Protein AF-A0A3N5E7R0-F1 (afdb_monomer_lite)

Secondary structure (DSSP, 8-state):
-HHHHHHHHHHHHHHHHHHHHHHHHH--S-HHHHHHHHHHHHHHHHHHHHHHHHHTT--SHHHHHHHHHHHHHHHHHTTGGGG-PPP--TT--HHHHHHHHHHHHHHHHHTTSS----S-HHHHHHHHHHT-

Foldseek 3Di:
DVLLVQLVVLQLVLLQLQLLVVLVVVPPPDVVVSVVSSVVSSVVVVVVVCVVCVVVVNPDSVSSSVVSNVSVVVSVVVVSVVSCDPPPCVPDDPVNVVVVVVVVVCVVCVVPVVDPPVDDPCVVVVVVVVVD

Radius of gyration: 17.38 Å; chains: 1; bounding box: 31×31×54 Å

Structure (mmCIF, N/CA/C/O backbone):
data_AF-A0A3N5E7R0-F1
#
_entry.id   AF-A0A3N5E7R0-F1
#
loop_
_atom_site.group_PDB
_atom_site.id
_atom_site.type_symbol
_atom_site.label_atom_id
_atom_site.label_alt_id
_atom_site.label_comp_id
_atom_site.label_asym_id
_atom_site.label_entity_id
_atom_site.label_seq_id
_atom_site.pdbx_PDB_ins_code
_atom_site.Cartn_x
_atom_site.Cartn_y
_atom_site.Cartn_z
_atom_site.occupancy
_atom_site.B_iso_or_equiv
_atom_site.auth_seq_id
_atom_site.auth_comp_id
_atom_site.auth_asym_id
_atom_site.auth_atom_id
_atom_site.pdbx_PDB_model_num
ATOM 1 N N . MET A 1 1 ? 13.816 -11.275 -12.966 1.00 62.91 1 MET A N 1
ATOM 2 C CA . MET A 1 1 ? 13.035 -11.862 -11.847 1.00 62.91 1 MET A CA 1
ATOM 3 C C . MET A 1 1 ? 13.261 -11.132 -10.522 1.00 62.91 1 MET A C 1
ATOM 5 O O . MET A 1 1 ? 12.296 -10.608 -9.987 1.00 62.91 1 MET A O 1
ATOM 9 N N . ILE A 1 2 ? 14.502 -11.010 -10.025 1.00 74.44 2 ILE A N 1
ATOM 10 C CA . ILE A 1 2 ? 14.798 -10.348 -8.732 1.00 74.44 2 ILE A CA 1
ATOM 11 C C . ILE A 1 2 ? 14.319 -8.884 -8.693 1.00 74.44 2 ILE A C 1
ATOM 13 O O . ILE A 1 2 ? 13.650 -8.483 -7.747 1.00 74.44 2 ILE A O 1
ATOM 17 N N . LEU A 1 3 ? 14.588 -8.100 -9.745 1.00 70.12 3 LEU A N 1
ATOM 18 C CA . LEU A 1 3 ? 14.199 -6.683 -9.801 1.00 70.12 3 LEU A CA 1
ATOM 19 C C . LEU A 1 3 ? 12.672 -6.480 -9.748 1.00 70.12 3 LEU A C 1
ATOM 21 O O . LEU A 1 3 ? 12.186 -5.580 -9.071 1.00 70.12 3 LEU A O 1
ATOM 25 N N . GLY A 1 4 ? 11.917 -7.357 -10.418 1.00 69.25 4 GLY A N 1
ATOM 26 C CA . GLY A 1 4 ? 10.452 -7.348 -10.386 1.00 69.25 4 GLY A CA 1
ATOM 27 C C . GLY A 1 4 ? 9.900 -7.706 -9.005 1.00 69.25 4 GLY A C 1
ATOM 28 O O . GLY A 1 4 ? 8.984 -7.048 -8.523 1.00 69.25 4 GLY A O 1
ATOM 29 N N . ALA A 1 5 ? 10.509 -8.681 -8.321 1.00 69.88 5 ALA A N 1
ATOM 30 C CA . ALA A 1 5 ? 10.143 -9.025 -6.948 1.00 69.88 5 ALA A CA 1
ATOM 31 C C . ALA A 1 5 ? 10.405 -7.862 -5.972 1.00 69.88 5 ALA A C 1
ATOM 33 O O . ALA A 1 5 ? 9.565 -7.568 -5.124 1.00 69.88 5 ALA A O 1
ATOM 34 N N . LEU A 1 6 ? 11.529 -7.153 -6.123 1.00 72.50 6 LEU A N 1
ATOM 35 C CA . LEU A 1 6 ? 11.837 -5.965 -5.319 1.00 72.50 6 LEU A CA 1
ATOM 36 C C . LEU A 1 6 ? 10.850 -4.820 -5.581 1.00 72.50 6 LEU A C 1
ATOM 38 O O . LEU A 1 6 ? 10.329 -4.239 -4.630 1.00 72.50 6 LEU A O 1
ATOM 42 N N . ALA A 1 7 ? 10.542 -4.537 -6.849 1.00 73.56 7 ALA A N 1
ATOM 43 C CA . ALA A 1 7 ? 9.533 -3.548 -7.234 1.00 73.56 7 ALA A CA 1
ATOM 44 C C . ALA A 1 7 ? 8.153 -3.878 -6.638 1.00 73.56 7 ALA A C 1
ATOM 46 O O . ALA A 1 7 ? 7.453 -3.000 -6.136 1.00 73.56 7 ALA A O 1
ATOM 47 N N . MET A 1 8 ? 7.789 -5.159 -6.624 1.00 72.50 8 MET A N 1
ATOM 48 C CA . MET A 1 8 ? 6.536 -5.643 -6.052 1.00 72.50 8 MET A CA 1
ATOM 49 C C . MET A 1 8 ? 6.484 -5.481 -4.529 1.00 72.50 8 MET A C 1
ATOM 51 O O . MET A 1 8 ? 5.465 -5.036 -3.991 1.00 72.50 8 MET A O 1
ATOM 55 N N . ILE A 1 9 ? 7.562 -5.832 -3.823 1.00 77.06 9 ILE A N 1
ATOM 56 C CA . ILE A 1 9 ? 7.664 -5.620 -2.372 1.00 77.06 9 ILE A CA 1
ATOM 57 C C . ILE A 1 9 ? 7.543 -4.125 -2.072 1.00 77.06 9 ILE A C 1
ATOM 59 O O . ILE A 1 9 ? 6.764 -3.742 -1.199 1.00 77.06 9 ILE A O 1
ATOM 63 N N . ALA A 1 10 ? 8.234 -3.281 -2.842 1.00 79.00 10 ALA A N 1
ATOM 64 C CA . ALA A 1 10 ? 8.168 -1.835 -2.695 1.00 79.00 10 ALA A CA 1
ATOM 65 C C . ALA A 1 10 ? 6.734 -1.301 -2.877 1.00 79.00 10 ALA A C 1
ATOM 67 O O . ALA A 1 10 ? 6.210 -0.615 -2.002 1.00 79.00 10 ALA A O 1
ATOM 68 N N . ALA A 1 11 ? 6.043 -1.675 -3.956 1.00 78.94 11 ALA A N 1
ATOM 69 C CA . ALA A 1 11 ? 4.664 -1.246 -4.193 1.00 78.94 11 ALA A CA 1
ATOM 70 C C . ALA A 1 11 ? 3.704 -1.700 -3.075 1.00 78.94 11 ALA A C 1
ATOM 72 O O . ALA A 1 11 ? 2.858 -0.929 -2.613 1.00 78.94 11 ALA A O 1
ATOM 73 N N . ASN A 1 12 ? 3.862 -2.930 -2.576 1.00 83.75 12 ASN A N 1
ATOM 74 C CA . ASN A 1 12 ? 3.042 -3.438 -1.477 1.00 83.75 12 ASN A CA 1
ATOM 75 C C . ASN A 1 12 ? 3.284 -2.672 -0.175 1.00 83.75 12 ASN A C 1
ATOM 77 O O . ASN A 1 12 ? 2.317 -2.260 0.471 1.00 83.75 12 ASN A O 1
ATOM 81 N N . VAL A 1 13 ? 4.546 -2.441 0.187 1.00 84.56 13 VAL A N 1
ATOM 82 C CA . VAL A 1 13 ? 4.917 -1.672 1.381 1.00 84.56 13 VAL A CA 1
ATOM 83 C C . VAL A 1 13 ? 4.415 -0.231 1.273 1.00 84.56 13 VAL A C 1
ATOM 85 O O . VAL A 1 13 ? 3.812 0.264 2.225 1.00 84.56 13 VAL A O 1
ATOM 88 N N . ALA A 1 14 ? 4.566 0.411 0.110 1.00 85.56 14 ALA A N 1
ATOM 89 C CA . ALA A 1 14 ? 4.024 1.744 -0.155 1.00 85.56 14 ALA A CA 1
ATOM 90 C C . ALA A 1 14 ? 2.506 1.784 0.066 1.00 85.56 14 ALA A C 1
ATOM 92 O O . ALA A 1 14 ? 2.007 2.638 0.798 1.00 85.56 14 ALA A O 1
ATOM 93 N N . SER A 1 15 ? 1.774 0.824 -0.516 1.00 87.56 15 SER A N 1
ATOM 94 C CA . SER A 1 15 ? 0.313 0.748 -0.394 1.00 87.56 15 SER A CA 1
ATOM 95 C C . SER A 1 15 ? -0.136 0.547 1.055 1.00 87.56 15 SER A C 1
ATOM 97 O O . SER A 1 15 ? -1.096 1.174 1.497 1.00 87.56 15 SER A O 1
ATOM 99 N N . ALA A 1 16 ? 0.581 -0.282 1.820 1.00 87.06 16 ALA A N 1
ATOM 100 C CA . ALA A 1 16 ? 0.267 -0.556 3.215 1.00 87.06 16 ALA A CA 1
ATOM 101 C C . ALA A 1 16 ? 0.547 0.663 4.105 1.00 87.06 16 ALA A C 1
ATOM 103 O O . ALA A 1 16 ? -0.289 1.024 4.934 1.00 87.06 16 ALA A O 1
ATOM 104 N N . LEU A 1 17 ? 1.687 1.333 3.907 1.00 87.00 17 LEU A N 1
ATOM 105 C CA . LEU A 1 17 ? 2.029 2.565 4.622 1.00 87.00 17 LEU A CA 1
ATOM 106 C C . LEU A 1 17 ? 1.050 3.697 4.290 1.00 87.00 17 LEU A C 1
ATOM 108 O O . LEU A 1 17 ? 0.573 4.374 5.201 1.00 87.00 17 LEU A O 1
ATOM 112 N N . GLY A 1 18 ? 0.700 3.862 3.012 1.00 87.75 18 GLY A N 1
ATOM 113 C CA . GLY A 1 18 ? -0.293 4.838 2.566 1.00 87.75 18 GLY A CA 1
ATOM 114 C C . GLY A 1 18 ? -1.665 4.580 3.188 1.00 87.75 18 GLY A C 1
ATOM 115 O O . GLY A 1 18 ? -2.252 5.481 3.786 1.00 87.75 18 GLY A O 1
ATOM 116 N N . ALA A 1 19 ? -2.143 3.333 3.143 1.00 89.25 19 ALA A N 1
ATOM 117 C CA . ALA A 1 19 ? -3.418 2.949 3.744 1.00 89.25 19 ALA A CA 1
ATOM 118 C C . ALA A 1 19 ? -3.425 3.172 5.262 1.00 89.25 19 ALA A C 1
ATOM 120 O O . ALA A 1 19 ? -4.409 3.659 5.812 1.00 89.25 19 ALA A O 1
ATOM 121 N N . ARG A 1 20 ? -2.315 2.879 5.950 1.00 88.69 20 ARG A N 1
ATOM 122 C CA . ARG A 1 20 ? -2.177 3.116 7.393 1.00 88.69 20 ARG A CA 1
ATOM 123 C C . ARG A 1 20 ? -2.193 4.604 7.741 1.00 88.69 20 ARG A C 1
ATOM 125 O O . ARG A 1 20 ? -2.804 4.982 8.739 1.00 88.69 20 ARG A O 1
ATOM 132 N N . MET A 1 21 ? -1.533 5.436 6.937 1.00 89.81 21 MET A N 1
ATOM 133 C CA . MET A 1 21 ? -1.525 6.888 7.119 1.00 89.81 21 MET A CA 1
ATOM 134 C C . MET A 1 21 ? -2.913 7.497 6.890 1.00 89.81 21 MET A C 1
ATOM 136 O O . MET A 1 21 ? -3.295 8.420 7.601 1.00 89.81 21 MET A O 1
ATOM 140 N N . LEU A 1 22 ? -3.685 6.973 5.936 1.00 90.62 22 LEU A N 1
ATOM 141 C CA . LEU A 1 22 ? -5.081 7.373 5.755 1.00 90.62 22 LEU A CA 1
ATOM 142 C C . LEU A 1 22 ? -5.955 6.886 6.910 1.00 90.62 22 LEU A C 1
ATOM 144 O O . LEU A 1 22 ? -6.758 7.652 7.435 1.00 90.62 22 LEU A O 1
ATOM 148 N N . LEU A 1 23 ? -5.755 5.645 7.360 1.00 91.50 23 LEU A N 1
ATOM 149 C CA . LEU A 1 23 ? -6.518 5.072 8.461 1.00 91.50 23 LEU A CA 1
ATOM 150 C C . LEU A 1 23 ? -6.380 5.901 9.738 1.00 91.50 23 LEU A C 1
ATOM 152 O O . LEU A 1 23 ? -7.370 6.096 10.425 1.00 91.50 23 LEU A O 1
ATOM 156 N N . SER A 1 24 ? -5.204 6.454 10.046 1.00 90.12 24 SER A N 1
ATOM 157 C CA . SER A 1 24 ? -5.047 7.307 11.235 1.00 90.12 24 SER A CA 1
ATOM 158 C C . SER A 1 24 ? -5.891 8.590 11.198 1.00 90.12 24 SER A C 1
ATOM 160 O O . SER A 1 24 ? -6.069 9.217 12.239 1.00 90.12 24 SER A O 1
ATOM 162 N N . ARG A 1 25 ? -6.425 8.974 10.030 1.00 92.56 25 ARG A N 1
ATOM 163 C CA . ARG A 1 25 ? -7.325 10.123 9.849 1.00 92.56 25 ARG A CA 1
ATOM 164 C C . ARG A 1 25 ? -8.807 9.755 9.907 1.00 92.56 25 ARG A C 1
ATOM 166 O O . ARG A 1 25 ? -9.613 10.630 10.194 1.00 92.56 25 ARG A O 1
ATOM 173 N N . VAL A 1 26 ? -9.158 8.500 9.621 1.00 95.00 26 VAL A N 1
ATOM 174 C CA . VAL A 1 26 ? -10.556 8.033 9.521 1.00 95.00 26 VAL A CA 1
ATOM 175 C C . VAL A 1 26 ? -10.899 6.900 10.494 1.00 95.00 26 VAL A C 1
ATOM 177 O O . VAL A 1 26 ? -11.999 6.357 10.436 1.00 95.00 26 VAL A O 1
ATOM 180 N N . ALA A 1 27 ? -9.963 6.513 11.364 1.00 91.69 27 ALA A N 1
ATOM 181 C CA . ALA A 1 27 ? -10.155 5.441 12.333 1.00 91.69 27 ALA A CA 1
ATOM 182 C C . ALA A 1 27 ? -11.303 5.758 13.295 1.00 91.69 27 ALA A C 1
ATOM 184 O O . ALA A 1 27 ? -11.444 6.878 13.786 1.00 91.69 27 ALA A O 1
ATOM 185 N N . VAL A 1 28 ? -12.085 4.726 13.596 1.00 90.94 28 VAL A N 1
ATOM 186 C CA . VAL A 1 28 ? -13.243 4.783 14.495 1.00 90.94 28 VAL A CA 1
ATOM 187 C C . VAL A 1 28 ? -12.851 4.325 15.907 1.00 90.94 28 VAL A C 1
ATOM 189 O O . VAL A 1 28 ? -13.565 4.594 16.870 1.00 90.94 28 VAL A O 1
ATOM 192 N N . GLY A 1 29 ? -11.709 3.639 16.052 1.00 88.06 29 GLY A N 1
ATOM 193 C CA . GLY A 1 29 ? -11.191 3.144 17.331 1.00 88.06 29 GLY A CA 1
ATOM 194 C C . GLY A 1 29 ? -11.690 1.746 17.705 1.00 88.06 29 GLY A C 1
ATOM 195 O O . GLY A 1 29 ? -11.365 1.241 18.778 1.00 88.06 29 GLY A O 1
ATOM 196 N N . ARG A 1 30 ? -12.466 1.094 16.829 1.00 87.88 30 ARG A N 1
ATOM 197 C CA . ARG A 1 30 ? -12.882 -0.309 16.976 1.00 87.88 30 ARG A CA 1
ATOM 198 C C . ARG A 1 30 ? -12.016 -1.178 16.072 1.00 87.88 30 ARG A C 1
ATOM 200 O O . ARG A 1 30 ? -12.125 -1.070 14.855 1.00 87.88 30 ARG A O 1
ATOM 207 N N . GLN A 1 31 ? -11.230 -2.089 16.650 1.00 82.81 31 GLN A N 1
ATOM 208 C CA . GLN A 1 31 ? -10.222 -2.874 15.918 1.00 82.81 31 GLN A CA 1
ATOM 209 C C . GLN A 1 31 ? -10.765 -3.583 14.665 1.00 82.81 31 GLN A C 1
ATOM 211 O O . GLN A 1 31 ? -10.155 -3.491 13.604 1.00 82.81 31 GLN A O 1
ATOM 216 N N . ALA A 1 32 ? -11.924 -4.244 14.759 1.00 81.56 32 ALA A N 1
ATOM 217 C CA . ALA A 1 32 ? -12.520 -4.943 13.617 1.00 81.56 32 ALA A CA 1
ATOM 218 C C . ALA A 1 32 ? -12.921 -3.982 12.482 1.00 81.56 32 ALA A C 1
ATOM 220 O O . ALA A 1 32 ? -12.665 -4.256 11.312 1.00 81.56 32 ALA A O 1
ATOM 221 N N . VAL A 1 33 ? -13.509 -2.832 12.828 1.00 83.00 33 VAL A N 1
ATOM 222 C CA . VAL A 1 33 ? -13.917 -1.811 11.851 1.00 83.00 33 VAL A CA 1
ATOM 223 C C . VAL A 1 33 ? -12.688 -1.151 11.235 1.00 83.00 33 VAL A C 1
ATOM 225 O O . VAL A 1 33 ? -12.610 -1.027 10.019 1.00 83.00 33 VAL A O 1
ATOM 228 N N . ASP A 1 34 ? -11.695 -0.799 12.050 1.00 85.31 34 ASP A N 1
ATOM 229 C CA . ASP A 1 34 ? -10.451 -0.179 11.593 1.00 85.31 34 ASP A CA 1
ATOM 230 C C . ASP A 1 34 ? -9.643 -1.123 10.686 1.00 85.31 34 ASP A C 1
ATOM 232 O O . ASP A 1 34 ? -9.003 -0.670 9.737 1.00 85.31 34 ASP A O 1
ATOM 236 N N . PHE A 1 35 ? -9.704 -2.437 10.923 1.00 82.94 35 PHE A N 1
ATOM 237 C CA . PHE A 1 35 ? -9.114 -3.441 10.037 1.00 82.94 35 PHE A CA 1
ATOM 238 C C . PHE A 1 35 ? -9.826 -3.503 8.681 1.00 82.94 35 PHE A C 1
ATOM 240 O O . PHE A 1 35 ? -9.172 -3.505 7.638 1.00 82.94 35 PHE A O 1
ATOM 247 N N . VAL A 1 36 ? -11.162 -3.493 8.665 1.00 82.31 36 VAL A N 1
ATOM 248 C CA . VAL A 1 36 ? -11.925 -3.436 7.408 1.00 82.31 36 VAL A CA 1
ATOM 249 C C . VAL A 1 36 ? -11.650 -2.123 6.669 1.00 82.31 36 VAL A C 1
ATOM 251 O O . VAL A 1 36 ? -11.364 -2.147 5.473 1.00 82.31 36 VAL A O 1
ATOM 254 N N . LEU A 1 37 ? -11.643 -0.986 7.372 1.00 84.31 37 LEU A N 1
ATOM 255 C CA . LEU A 1 37 ? -11.294 0.321 6.807 1.00 84.31 37 LEU A CA 1
ATOM 256 C C . LEU A 1 37 ? -9.881 0.326 6.221 1.00 84.31 37 LEU A C 1
ATOM 258 O O . LEU A 1 37 ? -9.682 0.844 5.127 1.00 84.31 37 LEU A O 1
ATOM 262 N N . PHE A 1 38 ? -8.906 -0.293 6.892 1.00 88.56 38 PHE A N 1
ATOM 263 C CA . PHE A 1 38 ? -7.554 -0.455 6.358 1.00 88.56 38 PHE A CA 1
ATOM 264 C C . PHE A 1 38 ? -7.550 -1.186 5.011 1.00 88.56 38 PHE A C 1
ATOM 266 O O . PHE A 1 38 ? -6.918 -0.724 4.059 1.00 88.56 38 PHE A O 1
ATOM 273 N N . LEU A 1 39 ? -8.256 -2.318 4.924 1.00 84.94 39 LEU A N 1
ATOM 274 C CA . LEU A 1 39 ? -8.338 -3.110 3.696 1.00 84.94 39 LEU A CA 1
ATOM 275 C C . LEU A 1 39 ? -9.023 -2.332 2.570 1.00 84.94 39 LEU A C 1
ATOM 277 O O . LEU A 1 39 ? -8.522 -2.332 1.446 1.00 84.94 39 LEU A O 1
ATOM 281 N N . LEU A 1 40 ? -10.115 -1.628 2.876 1.00 83.44 40 LEU A N 1
ATOM 282 C CA . LEU A 1 40 ? -10.833 -0.791 1.913 1.00 83.44 40 LEU A CA 1
ATOM 283 C C . LEU A 1 40 ? -9.968 0.370 1.412 1.00 83.44 40 LEU A C 1
ATOM 285 O O . LEU A 1 40 ? -9.887 0.591 0.207 1.00 83.44 40 LEU A O 1
ATOM 289 N N . LEU A 1 41 ? -9.266 1.070 2.306 1.00 86.75 41 LEU A N 1
ATOM 290 C CA . LEU A 1 41 ? -8.343 2.148 1.937 1.00 86.75 41 LEU A CA 1
ATOM 291 C C . LEU A 1 41 ? -7.189 1.633 1.078 1.00 86.75 41 LEU A C 1
ATOM 293 O O . LEU A 1 41 ? -6.804 2.284 0.109 1.00 86.75 41 LEU A O 1
ATOM 297 N N . ARG A 1 42 ? -6.646 0.454 1.399 1.00 88.31 42 ARG A N 1
ATOM 298 C CA . ARG A 1 42 ? -5.597 -0.175 0.590 1.00 88.31 42 ARG A CA 1
ATOM 299 C C . ARG A 1 42 ? -6.113 -0.546 -0.798 1.00 88.31 42 ARG A C 1
ATOM 301 O O . ARG A 1 42 ? -5.432 -0.260 -1.779 1.00 88.31 42 ARG A O 1
ATOM 308 N N . LEU A 1 43 ? -7.299 -1.148 -0.892 1.00 83.19 43 LEU A N 1
ATOM 309 C CA . LEU A 1 43 ? -7.931 -1.481 -2.170 1.00 83.19 43 LEU A CA 1
ATOM 310 C C . LEU A 1 43 ? -8.198 -0.223 -3.005 1.00 83.19 43 LEU A C 1
ATOM 312 O O . LEU A 1 43 ? -7.904 -0.210 -4.200 1.00 83.19 43 LEU A O 1
ATOM 316 N N . LEU A 1 44 ? -8.701 0.840 -2.375 1.00 85.56 44 LEU A N 1
ATOM 317 C CA . LEU A 1 44 ? -8.949 2.129 -3.015 1.00 85.56 44 LEU A CA 1
ATOM 318 C C . LEU A 1 44 ? -7.652 2.742 -3.556 1.00 85.56 44 LEU A C 1
ATOM 320 O O . LEU A 1 44 ? -7.610 3.144 -4.714 1.00 85.56 44 LEU A O 1
ATOM 324 N N . LEU A 1 45 ? -6.585 2.765 -2.750 1.00 87.12 45 LEU A N 1
ATOM 325 C CA . LEU A 1 45 ? -5.272 3.262 -3.167 1.00 87.12 45 LEU A CA 1
ATOM 326 C C . LEU A 1 45 ? -4.713 2.470 -4.349 1.00 87.12 45 LEU A C 1
ATOM 328 O O . LEU A 1 45 ? -4.265 3.069 -5.322 1.00 87.12 45 LEU A O 1
ATOM 332 N N . LEU A 1 46 ? -4.759 1.137 -4.286 1.00 84.44 46 LEU A N 1
ATOM 333 C CA . LEU A 1 46 ? -4.303 0.287 -5.387 1.00 84.44 46 LEU A CA 1
ATOM 334 C C . LEU A 1 46 ? -5.119 0.545 -6.657 1.00 84.44 46 LEU A C 1
ATOM 336 O O . LEU A 1 46 ? -4.534 0.720 -7.721 1.00 84.44 46 LEU A O 1
ATOM 340 N N . SER A 1 47 ? -6.444 0.641 -6.540 1.00 80.56 47 SER A N 1
ATOM 341 C CA . SER A 1 47 ? -7.334 0.920 -7.674 1.00 80.56 47 SER A CA 1
ATOM 342 C C . SER A 1 47 ? -7.046 2.286 -8.294 1.00 80.56 47 SER A C 1
ATOM 344 O O . SER A 1 47 ? -6.948 2.394 -9.512 1.00 80.56 47 SER A O 1
ATOM 346 N N . ALA A 1 48 ? -6.845 3.319 -7.471 1.00 85.56 48 ALA A N 1
ATOM 347 C CA . ALA A 1 48 ? -6.503 4.659 -7.935 1.00 85.56 48 ALA A CA 1
ATOM 348 C C . ALA A 1 48 ? -5.145 4.684 -8.651 1.00 85.56 48 ALA A C 1
ATOM 350 O O . ALA A 1 48 ? -5.037 5.250 -9.735 1.00 85.56 48 ALA A O 1
ATOM 351 N N . VAL A 1 49 ? -4.121 4.033 -8.089 1.00 83.88 49 VAL A N 1
ATOM 352 C CA . VAL A 1 49 ? -2.793 3.948 -8.716 1.00 83.88 49 VAL A CA 1
ATOM 353 C C . VAL A 1 49 ? -2.859 3.193 -10.041 1.00 83.88 49 VAL A C 1
ATOM 355 O O . VAL A 1 49 ? -2.302 3.668 -11.026 1.00 83.88 49 VAL A O 1
ATOM 358 N N . VAL A 1 50 ? -3.558 2.056 -10.092 1.00 80.75 50 VAL A N 1
ATOM 359 C CA . VAL A 1 50 ? -3.725 1.273 -11.327 1.00 80.75 50 VAL A CA 1
ATOM 360 C C . VAL A 1 50 ? -4.499 2.066 -12.376 1.00 80.75 50 VAL A C 1
ATOM 362 O O . VAL A 1 50 ? -4.098 2.066 -13.535 1.00 80.75 50 VAL A O 1
ATOM 365 N N . LEU A 1 51 ? -5.557 2.782 -11.989 1.00 83.19 51 LEU A N 1
ATOM 366 C CA . LEU A 1 51 ? -6.337 3.611 -12.907 1.00 83.19 51 LEU A CA 1
ATOM 367 C C . LEU A 1 51 ? -5.495 4.754 -13.484 1.00 83.19 51 LEU A C 1
ATOM 369 O O . LEU A 1 51 ? -5.490 4.955 -14.695 1.00 83.19 51 LEU A O 1
ATOM 373 N N . VAL A 1 52 ? -4.743 5.466 -12.638 1.00 82.88 52 VAL A N 1
ATOM 374 C CA . VAL A 1 52 ? -3.847 6.547 -13.075 1.00 82.88 52 VAL A CA 1
ATOM 375 C C . VAL A 1 52 ? -2.747 5.994 -13.981 1.00 82.88 52 VAL A C 1
ATOM 377 O O . VAL A 1 52 ? -2.557 6.503 -15.084 1.00 82.88 52 VAL A O 1
ATOM 380 N N . ALA A 1 53 ? -2.074 4.916 -13.571 1.00 80.81 53 ALA A N 1
ATOM 381 C CA . ALA A 1 53 ? -1.035 4.274 -14.372 1.00 80.81 53 ALA A CA 1
ATOM 382 C C . ALA A 1 53 ? -1.579 3.763 -15.714 1.00 80.81 53 ALA A C 1
ATOM 384 O O . ALA A 1 53 ? -0.934 3.953 -16.741 1.00 80.81 53 ALA A O 1
ATOM 385 N N . GLY A 1 54 ? -2.777 3.173 -15.721 1.00 79.31 54 GLY A N 1
ATOM 386 C CA . GLY A 1 54 ? -3.455 2.712 -16.930 1.00 79.31 54 GLY A CA 1
ATOM 387 C C . GLY A 1 54 ? -3.834 3.860 -17.860 1.00 79.31 54 GLY A C 1
ATOM 388 O O . GLY A 1 54 ? -3.533 3.801 -19.047 1.00 79.31 54 GLY A O 1
ATOM 389 N N . SER A 1 55 ? -4.397 4.944 -17.320 1.00 87.06 55 SER A N 1
ATOM 390 C CA . SER A 1 55 ? -4.746 6.140 -18.100 1.00 87.06 55 SER A CA 1
ATOM 391 C C . SER A 1 55 ? -3.529 6.849 -18.706 1.00 87.06 55 SER A C 1
ATOM 393 O O . SER A 1 55 ? -3.642 7.469 -19.757 1.00 87.06 55 SER A O 1
ATOM 395 N N . ALA A 1 56 ? -2.358 6.720 -18.076 1.00 87.50 56 ALA A N 1
ATOM 396 C CA . ALA A 1 56 ? -1.098 7.285 -18.550 1.00 87.50 56 ALA A CA 1
ATOM 397 C C . ALA A 1 56 ? -0.298 6.332 -19.463 1.00 87.50 56 ALA A C 1
ATOM 399 O O . ALA A 1 56 ? 0.805 6.681 -19.878 1.00 87.50 56 ALA A O 1
ATOM 400 N N . GLY A 1 57 ? -0.795 5.116 -19.732 1.00 81.88 57 GLY A N 1
ATOM 401 C CA . GLY A 1 57 ? -0.054 4.090 -20.481 1.00 81.88 57 GLY A CA 1
ATOM 402 C C . GLY A 1 57 ? 1.196 3.564 -19.756 1.00 81.88 57 GLY A C 1
ATOM 403 O O . GLY A 1 57 ? 2.079 2.973 -20.368 1.00 81.88 57 GLY A O 1
ATOM 404 N N . GLY A 1 58 ? 1.294 3.781 -18.442 1.00 81.69 58 GLY A N 1
ATOM 405 C CA . GLY A 1 58 ? 2.464 3.500 -17.607 1.00 81.69 58 GLY A CA 1
ATOM 406 C C . GLY A 1 58 ? 2.428 2.156 -16.876 1.00 81.69 58 GLY A C 1
ATOM 407 O O . GLY A 1 58 ? 3.125 2.001 -15.875 1.00 81.69 58 GLY A O 1
ATOM 408 N N . LEU A 1 59 ? 1.632 1.184 -17.335 1.00 76.56 59 LEU A N 1
ATOM 409 C CA . LEU A 1 59 ? 1.505 -0.159 -16.739 1.00 76.56 59 LEU A CA 1
ATOM 410 C C . LEU A 1 59 ? 2.720 -1.058 -17.042 1.00 76.56 59 LEU A C 1
ATOM 412 O O . LEU A 1 59 ? 2.589 -2.213 -17.434 1.00 76.56 59 LEU A O 1
ATOM 416 N N . THR A 1 60 ? 3.929 -0.537 -16.847 1.00 76.81 60 THR A N 1
ATOM 417 C CA . THR A 1 60 ? 5.164 -1.320 -16.951 1.00 76.81 60 THR A CA 1
ATOM 418 C C . THR A 1 60 ? 5.727 -1.598 -15.562 1.00 76.81 60 THR A C 1
ATOM 420 O O . THR A 1 60 ? 5.636 -0.770 -14.650 1.00 76.81 60 THR A O 1
ATOM 423 N N . ALA A 1 61 ? 6.362 -2.761 -15.391 1.00 72.56 61 ALA A N 1
ATOM 424 C CA . ALA A 1 61 ? 6.979 -3.142 -14.119 1.00 72.56 61 ALA A CA 1
ATOM 425 C C . ALA A 1 61 ? 8.026 -2.116 -13.637 1.00 72.56 61 ALA A C 1
ATOM 427 O O . ALA A 1 61 ? 8.165 -1.891 -12.435 1.00 72.56 61 ALA A O 1
ATOM 428 N N . GLY A 1 62 ? 8.732 -1.463 -14.570 1.00 73.88 62 GLY A N 1
ATOM 429 C CA . GLY A 1 62 ? 9.713 -0.421 -14.265 1.00 73.88 62 GLY A CA 1
ATOM 430 C C . GLY A 1 62 ? 9.074 0.843 -13.691 1.00 73.88 62 GLY A C 1
ATOM 431 O O . GLY A 1 62 ? 9.490 1.313 -12.633 1.00 73.88 62 GLY A O 1
ATOM 432 N N . VAL A 1 63 ? 8.024 1.359 -14.340 1.00 75.75 63 VAL A N 1
ATOM 433 C CA . VAL A 1 63 ? 7.309 2.560 -13.877 1.00 75.75 63 VAL A CA 1
ATOM 434 C C . VAL A 1 63 ? 6.660 2.312 -12.515 1.00 75.75 63 VAL A C 1
ATOM 436 O O . VAL A 1 63 ? 6.806 3.133 -11.609 1.00 75.75 63 VAL A O 1
ATOM 439 N N . LEU A 1 64 ? 6.023 1.154 -12.320 1.00 71.75 64 LEU A N 1
ATOM 440 C CA . LEU A 1 64 ? 5.431 0.772 -11.032 1.00 71.75 64 LEU A CA 1
ATOM 441 C C . LEU A 1 64 ? 6.484 0.612 -9.924 1.00 71.75 64 LEU A C 1
ATOM 443 O O . LEU A 1 64 ? 6.258 1.033 -8.790 1.00 71.75 64 LEU A O 1
ATOM 447 N N . GLY A 1 65 ? 7.652 0.049 -10.242 1.00 73.56 65 GLY A N 1
ATOM 448 C CA . GLY A 1 65 ? 8.751 -0.088 -9.288 1.00 73.56 65 GLY A CA 1
ATOM 449 C C . GLY A 1 65 ? 9.329 1.256 -8.844 1.00 73.56 65 GLY A C 1
ATOM 450 O O . GLY A 1 65 ? 9.492 1.486 -7.646 1.00 73.56 65 GLY A O 1
ATOM 451 N N . ILE A 1 66 ? 9.597 2.159 -9.792 1.00 79.75 66 ILE A N 1
ATOM 452 C CA . ILE A 1 66 ? 10.153 3.4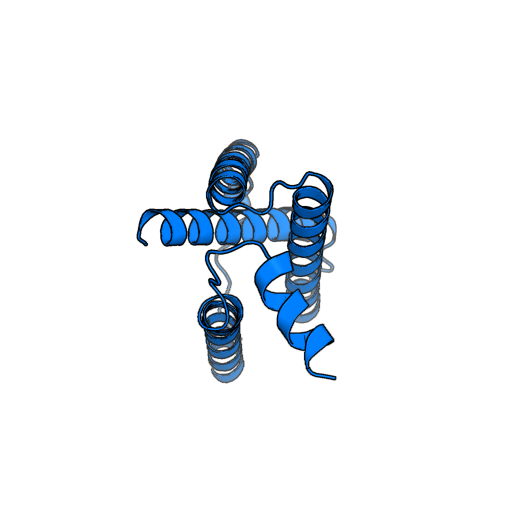92 -9.509 1.00 79.75 66 ILE A CA 1
ATOM 453 C C . ILE A 1 66 ? 9.151 4.334 -8.719 1.00 79.75 66 ILE A C 1
ATOM 455 O O . ILE A 1 66 ? 9.506 4.918 -7.696 1.00 79.75 66 ILE A O 1
ATOM 459 N N . THR A 1 67 ? 7.890 4.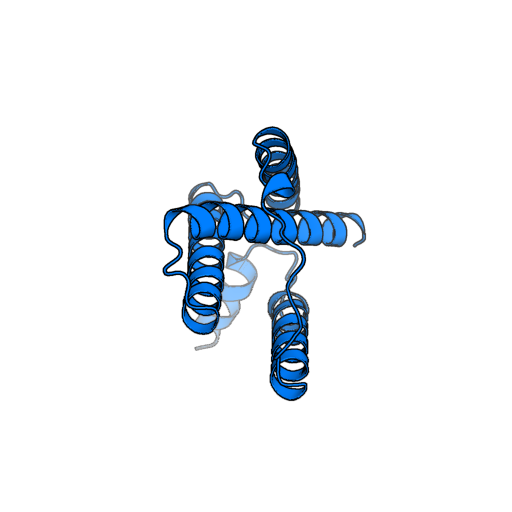367 -9.154 1.00 79.50 67 THR A N 1
ATOM 460 C CA . THR A 1 67 ? 6.834 5.114 -8.454 1.00 79.50 67 THR A CA 1
ATOM 461 C C . THR A 1 67 ? 6.569 4.544 -7.062 1.00 79.50 67 THR A C 1
ATOM 463 O O . THR A 1 67 ? 6.431 5.312 -6.112 1.00 79.50 67 THR A O 1
ATOM 466 N N . GLY A 1 68 ? 6.594 3.217 -6.899 1.00 77.12 68 GLY A N 1
ATOM 467 C CA . GLY A 1 68 ? 6.503 2.557 -5.597 1.00 77.12 68 GLY A CA 1
ATOM 468 C C . GLY A 1 68 ? 7.664 2.914 -4.665 1.00 77.12 68 GLY A C 1
ATOM 469 O O . GLY A 1 68 ? 7.437 3.263 -3.506 1.00 77.12 68 GLY A O 1
ATOM 470 N N . ALA A 1 69 ? 8.904 2.891 -5.161 1.00 79.06 69 ALA A N 1
ATOM 471 C CA . ALA A 1 69 ? 10.081 3.284 -4.384 1.00 79.06 69 ALA A CA 1
ATOM 472 C C . ALA A 1 69 ? 10.042 4.769 -3.983 1.00 79.06 69 ALA A C 1
ATOM 474 O O . ALA A 1 69 ? 10.299 5.102 -2.824 1.00 79.06 69 ALA A O 1
ATOM 475 N N . ALA A 1 70 ? 9.655 5.653 -4.908 1.00 83.81 70 ALA A N 1
ATOM 476 C CA . ALA A 1 70 ? 9.477 7.077 -4.635 1.00 83.81 70 ALA A CA 1
ATOM 477 C C . ALA A 1 70 ? 8.378 7.320 -3.588 1.00 83.81 70 ALA A C 1
ATOM 479 O O . ALA A 1 70 ? 8.566 8.106 -2.658 1.00 83.81 70 ALA A O 1
ATOM 480 N N . ALA A 1 71 ? 7.261 6.594 -3.682 1.00 80.50 71 ALA A N 1
ATOM 481 C CA . ALA A 1 71 ? 6.184 6.655 -2.704 1.00 80.50 71 ALA A CA 1
ATOM 482 C C . ALA A 1 71 ? 6.641 6.185 -1.314 1.00 80.50 71 ALA A C 1
ATOM 484 O O . ALA A 1 71 ? 6.312 6.838 -0.326 1.00 80.50 71 ALA A O 1
ATOM 485 N N . ILE A 1 72 ? 7.438 5.110 -1.212 1.00 82.38 72 ILE A N 1
ATOM 486 C CA . ILE A 1 72 ? 8.042 4.699 0.068 1.00 82.38 72 ILE A CA 1
ATOM 487 C C . ILE A 1 72 ? 8.910 5.816 0.628 1.00 82.38 72 ILE A C 1
ATOM 489 O O . ILE A 1 72 ? 8.738 6.180 1.788 1.00 82.38 72 ILE A O 1
ATOM 493 N N . ALA A 1 73 ? 9.837 6.351 -0.169 1.00 84.75 73 ALA A N 1
ATOM 494 C CA . ALA A 1 73 ? 10.755 7.389 0.287 1.00 84.75 73 ALA A CA 1
ATOM 495 C C . ALA A 1 73 ? 9.990 8.610 0.821 1.00 84.75 73 ALA A C 1
ATOM 497 O O . ALA A 1 73 ? 10.284 9.094 1.915 1.00 84.75 73 ALA A O 1
ATOM 498 N N . LEU A 1 74 ? 8.945 9.038 0.105 1.00 86.38 74 LEU A N 1
ATOM 499 C CA . LEU A 1 74 ? 8.068 10.126 0.526 1.00 86.38 74 LEU A CA 1
ATOM 500 C C . LEU A 1 74 ? 7.312 9.793 1.822 1.00 86.38 74 LEU A C 1
ATOM 502 O O . LEU A 1 74 ? 7.307 10.594 2.752 1.00 86.38 74 LEU A O 1
ATOM 506 N N . LEU A 1 75 ? 6.708 8.606 1.925 1.00 83.44 75 LEU A N 1
ATOM 507 C CA . LEU A 1 75 ? 5.972 8.180 3.122 1.00 83.44 75 LEU A CA 1
ATOM 508 C C . LEU A 1 75 ? 6.890 8.044 4.346 1.00 83.44 75 LEU A C 1
ATOM 510 O O . LEU A 1 75 ? 6.495 8.386 5.464 1.00 83.44 75 LEU A O 1
ATOM 514 N N . LEU A 1 76 ? 8.125 7.580 4.151 1.00 83.06 76 LEU A N 1
ATOM 515 C CA . LEU A 1 76 ? 9.136 7.525 5.202 1.00 83.06 76 LEU A CA 1
ATOM 516 C C . LEU A 1 76 ? 9.557 8.928 5.645 1.00 83.06 76 LEU A C 1
ATOM 518 O O . LEU A 1 76 ? 9.610 9.167 6.854 1.00 83.06 76 LEU A O 1
ATOM 522 N N . ALA A 1 77 ? 9.779 9.850 4.702 1.00 85.81 77 ALA A N 1
ATOM 523 C CA . ALA A 1 77 ? 10.105 11.250 4.981 1.00 85.81 77 ALA A CA 1
ATOM 524 C C . ALA A 1 77 ? 8.973 11.975 5.727 1.00 85.81 77 ALA A C 1
ATOM 526 O O . ALA A 1 77 ? 9.229 12.725 6.666 1.00 85.81 77 ALA A O 1
ATOM 527 N N . LEU A 1 78 ? 7.715 11.677 5.387 1.00 85.69 78 LEU A N 1
ATOM 528 C CA . LEU A 1 78 ? 6.526 12.175 6.087 1.00 85.69 78 LEU A CA 1
ATOM 529 C C . LEU A 1 78 ? 6.314 11.535 7.470 1.00 85.69 78 LEU A C 1
ATOM 531 O O . LEU A 1 78 ? 5.370 11.879 8.179 1.00 85.69 78 LEU A O 1
ATOM 535 N N . GLY A 1 79 ? 7.176 10.602 7.882 1.00 82.06 79 GLY A N 1
ATOM 536 C CA . GLY A 1 79 ? 7.107 9.990 9.202 1.00 82.06 79 GLY A CA 1
ATOM 537 C C . GLY A 1 79 ? 6.000 8.947 9.349 1.00 82.06 79 GLY A C 1
ATOM 538 O O . GLY A 1 79 ? 5.648 8.616 10.481 1.00 82.06 79 GLY A O 1
ATOM 539 N N . ALA A 1 80 ? 5.480 8.376 8.255 1.00 78.25 80 ALA A N 1
ATOM 540 C CA . ALA A 1 80 ? 4.442 7.337 8.311 1.00 78.25 80 ALA A CA 1
ATOM 541 C C . ALA A 1 80 ? 4.877 6.109 9.140 1.00 78.25 80 ALA A C 1
ATOM 543 O O . ALA A 1 80 ? 4.045 5.425 9.735 1.00 78.25 80 ALA A O 1
ATOM 544 N N . HIS A 1 81 ? 6.189 5.875 9.256 1.00 77.88 81 HIS A N 1
ATOM 545 C CA . HIS A 1 81 ? 6.770 4.831 10.100 1.00 77.88 81 HIS A CA 1
ATOM 546 C C . HIS A 1 81 ? 6.581 5.081 11.608 1.00 77.88 81 HIS A C 1
ATOM 548 O O . HIS A 1 81 ? 6.526 4.128 12.381 1.00 77.88 81 HIS A O 1
ATOM 554 N N . ARG A 1 82 ? 6.437 6.338 12.051 1.00 77.00 82 ARG A N 1
ATOM 555 C CA . ARG A 1 82 ? 6.297 6.689 13.478 1.00 77.00 82 ARG A CA 1
ATOM 556 C C . ARG A 1 82 ? 4.950 6.256 14.065 1.00 77.00 82 ARG A C 1
ATOM 558 O O . ARG A 1 82 ? 4.837 6.079 15.272 1.00 77.00 82 ARG A O 1
ATOM 565 N N . GLY A 1 83 ? 3.936 6.065 13.217 1.00 67.69 83 GLY A N 1
ATOM 566 C CA . GLY A 1 83 ? 2.596 5.599 13.599 1.00 67.69 83 GLY A CA 1
ATOM 567 C C . GLY A 1 83 ? 2.421 4.076 13.592 1.00 67.69 83 GLY A C 1
ATOM 568 O O . GLY A 1 83 ? 1.318 3.581 13.865 1.00 67.69 83 GLY A O 1
ATOM 569 N N . LEU A 1 84 ? 3.481 3.322 13.275 1.00 67.69 84 LEU A N 1
ATOM 570 C CA . LEU A 1 84 ? 3.511 1.865 13.377 1.00 67.69 84 LEU A CA 1
ATOM 571 C C . LEU A 1 84 ? 3.595 1.474 14.859 1.00 67.69 84 LEU A C 1
ATOM 573 O O . LEU A 1 84 ? 4.628 1.032 15.356 1.00 67.69 84 LEU A O 1
ATOM 577 N N . ARG A 1 85 ? 2.490 1.654 15.592 1.00 63.25 85 ARG A N 1
ATOM 578 C CA . ARG A 1 85 ? 2.303 0.950 16.862 1.00 63.25 85 ARG A CA 1
ATOM 579 C C . ARG A 1 85 ? 2.414 -0.542 16.567 1.00 63.25 85 ARG A C 1
ATOM 581 O O . ARG A 1 85 ? 1.802 -1.016 15.607 1.00 63.25 85 ARG A O 1
ATOM 588 N N . ARG A 1 86 ? 3.216 -1.250 17.369 1.00 60.72 86 ARG A N 1
ATOM 589 C CA . ARG A 1 86 ? 3.300 -2.712 17.306 1.00 60.72 86 ARG A CA 1
ATOM 590 C C . ARG A 1 86 ? 1.867 -3.256 17.328 1.00 60.72 86 ARG A C 1
ATOM 592 O O . ARG A 1 86 ? 1.097 -2.784 18.166 1.00 60.72 86 ARG A O 1
ATOM 599 N N . PRO A 1 87 ? 1.488 -4.144 16.391 1.00 60.50 87 PRO A N 1
ATOM 600 C CA . PRO A 1 87 ? 0.184 -4.776 16.453 1.00 60.50 87 PRO A CA 1
ATOM 601 C C . PRO A 1 87 ? 0.099 -5.467 17.807 1.00 60.50 87 PRO A C 1
ATOM 603 O O . PRO A 1 87 ? 0.924 -6.326 18.118 1.00 60.50 87 PRO A O 1
ATOM 606 N N . ASP A 1 88 ? -0.839 -5.010 18.626 1.00 61.97 88 ASP A N 1
ATOM 607 C CA . ASP A 1 88 ? -1.141 -5.664 19.881 1.00 61.97 88 ASP A CA 1
ATOM 608 C C . ASP A 1 88 ? -1.864 -6.958 19.516 1.00 61.97 88 ASP A C 1
ATOM 610 O O . ASP A 1 88 ? -3.009 -6.945 19.061 1.00 61.97 88 ASP A O 1
ATOM 614 N N . MET A 1 89 ? -1.110 -8.057 19.523 1.00 62.22 89 MET A N 1
ATOM 615 C CA . MET A 1 89 ? -1.609 -9.374 19.125 1.00 62.22 89 MET A CA 1
ATOM 616 C C . MET A 1 89 ? -2.372 -10.059 20.263 1.00 62.22 89 MET A C 1
ATOM 618 O O . MET A 1 89 ? -2.891 -11.159 20.070 1.00 62.22 89 MET A O 1
ATOM 622 N N . GLU A 1 90 ? -2.467 -9.419 21.433 1.00 54.66 90 GLU A N 1
ATOM 623 C CA . GLU A 1 90 ? -3.289 -9.886 22.544 1.00 54.66 90 GLU A CA 1
ATOM 624 C C . GLU A 1 90 ? -4.771 -9.880 22.134 1.00 54.66 90 GLU A C 1
ATOM 626 O O . GLU A 1 90 ? -5.386 -8.839 21.915 1.00 54.66 90 GLU A O 1
ATOM 631 N N . GLY A 1 91 ? -5.343 -11.078 21.981 1.00 65.88 91 GLY A N 1
ATOM 632 C CA . GLY A 1 91 ? -6.768 -11.279 21.694 1.00 65.88 91 GLY A CA 1
ATOM 633 C C . GLY A 1 91 ? -7.118 -11.641 20.248 1.00 65.88 91 GLY A C 1
ATOM 634 O O . GLY A 1 91 ? -8.292 -11.858 19.952 1.00 65.88 91 GLY A O 1
ATOM 635 N N . TRP A 1 92 ? -6.141 -11.757 19.344 1.00 68.25 92 TRP A N 1
ATOM 636 C CA . TRP A 1 92 ? -6.412 -12.289 18.007 1.00 68.25 92 TRP A CA 1
ATOM 637 C C . TRP A 1 92 ? -6.562 -13.807 18.086 1.00 68.25 92 TRP A C 1
ATOM 639 O O . TRP A 1 92 ? -5.614 -14.514 18.429 1.00 68.25 92 TRP A O 1
ATOM 649 N N . ASP A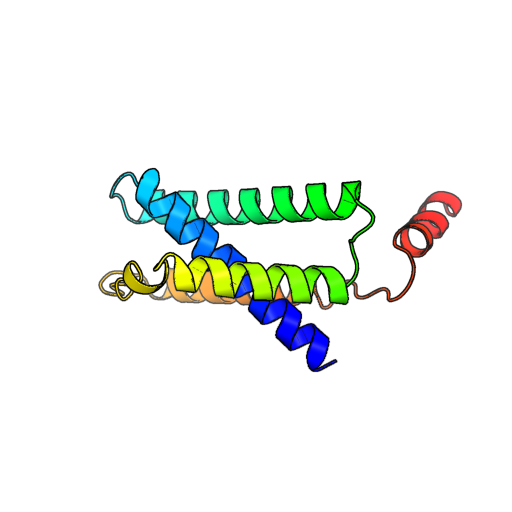 1 93 ? -7.748 -14.318 17.751 1.00 74.00 93 ASP A N 1
ATOM 650 C CA . ASP A 1 93 ? -7.954 -15.759 17.627 1.00 74.00 93 ASP A CA 1
ATOM 651 C C . ASP A 1 93 ? -6.976 -16.321 16.580 1.00 74.00 93 ASP A C 1
ATOM 653 O O . ASP A 1 93 ? -6.772 -15.749 15.500 1.00 74.00 93 ASP A O 1
ATOM 657 N N . ARG A 1 94 ? -6.346 -17.451 16.906 1.00 78.38 94 ARG A N 1
ATOM 658 C CA . ARG A 1 94 ? -5.306 -18.102 16.099 1.00 78.38 94 ARG A CA 1
ATOM 659 C C . ARG A 1 94 ? -5.800 -18.356 14.675 1.00 78.38 94 ARG A C 1
ATOM 661 O O . ARG A 1 94 ? -5.032 -18.243 13.721 1.00 78.38 94 ARG A O 1
ATOM 668 N N . TRP A 1 95 ? -7.096 -18.624 14.528 1.00 69.62 95 TRP A N 1
ATOM 669 C CA . TRP A 1 95 ? -7.756 -18.815 13.241 1.00 69.62 95 TRP A CA 1
ATOM 670 C C . TRP A 1 95 ? -7.822 -17.555 12.387 1.00 69.62 95 TRP A C 1
ATOM 672 O O . TRP A 1 95 ? -7.639 -17.655 11.178 1.00 69.62 95 TRP A O 1
ATOM 682 N N . VAL A 1 96 ? -8.009 -16.375 12.982 1.00 74.06 96 VAL A N 1
ATOM 683 C CA . VAL A 1 96 ? -8.026 -15.094 12.254 1.00 74.06 96 VAL A CA 1
ATOM 684 C C . VAL A 1 96 ? -6.644 -14.786 11.688 1.00 74.06 96 VAL A C 1
ATOM 686 O O . VAL A 1 96 ? -6.530 -14.361 10.539 1.00 74.06 96 VAL A O 1
ATOM 689 N N . LEU A 1 97 ? -5.584 -15.065 12.451 1.00 73.12 97 LEU A N 1
ATOM 690 C CA . LEU A 1 97 ? -4.208 -14.927 11.971 1.00 73.12 97 LEU A CA 1
ATOM 691 C C . LEU A 1 97 ? -3.907 -15.902 10.830 1.00 73.12 97 LEU A C 1
ATOM 693 O O . LEU A 1 97 ? -3.331 -15.499 9.821 1.00 73.12 97 LEU A O 1
ATOM 697 N N . VAL A 1 98 ? -4.329 -17.163 10.960 1.00 75.56 98 VAL A N 1
ATOM 698 C CA . VAL A 1 98 ? -4.139 -18.181 9.917 1.00 75.56 98 VAL A CA 1
ATOM 699 C C . VAL A 1 98 ? -4.920 -17.822 8.655 1.00 75.56 98 VAL A C 1
ATOM 701 O O . VAL A 1 98 ? -4.333 -17.815 7.579 1.00 75.56 98 VAL A O 1
ATOM 704 N N . LEU A 1 99 ? -6.202 -17.458 8.759 1.00 71.94 99 LEU A N 1
ATOM 705 C CA . LEU A 1 99 ? -7.003 -17.032 7.608 1.00 71.94 99 LEU A CA 1
ATOM 706 C C . LEU A 1 99 ? -6.436 -15.767 6.965 1.00 71.94 99 LEU A C 1
ATOM 708 O O . LEU A 1 99 ? -6.323 -15.707 5.745 1.00 71.94 99 LEU A O 1
ATOM 712 N N . GLY A 1 100 ? -6.038 -14.778 7.768 1.00 74.12 100 GLY A N 1
ATOM 713 C CA . GLY A 1 100 ? -5.413 -13.551 7.282 1.00 74.12 100 GLY A CA 1
ATOM 714 C C . GLY A 1 100 ? -4.112 -13.829 6.530 1.00 74.12 100 GLY A C 1
ATOM 715 O O . GLY A 1 100 ? -3.915 -13.306 5.433 1.00 74.12 100 GLY A O 1
ATOM 716 N N . ALA A 1 101 ? -3.260 -14.707 7.065 1.00 74.62 101 ALA A N 1
ATOM 717 C CA . ALA A 1 101 ? -2.037 -15.147 6.400 1.00 74.62 101 ALA A CA 1
ATOM 718 C C . ALA A 1 101 ? -2.341 -1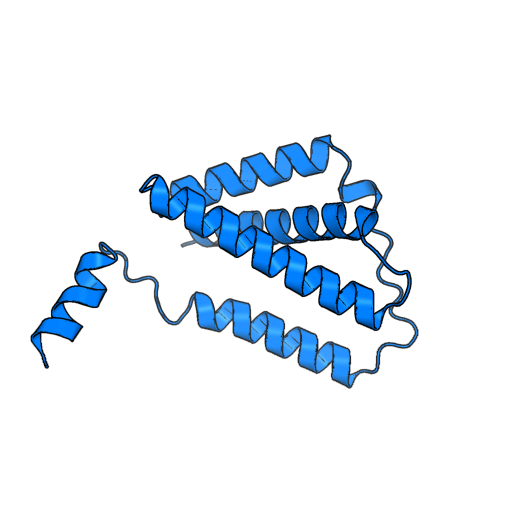5.912 5.106 1.00 74.62 101 ALA A C 1
ATOM 720 O O . ALA A 1 101 ? -1.725 -15.645 4.079 1.00 74.62 101 ALA A O 1
ATOM 721 N N . LEU A 1 102 ? -3.322 -16.814 5.120 1.00 73.00 102 LEU A N 1
ATOM 722 C CA . LEU A 1 102 ? -3.689 -17.641 3.971 1.00 73.00 102 LEU A CA 1
ATOM 723 C C . LEU A 1 102 ? -4.311 -16.800 2.850 1.00 73.00 102 LEU A C 1
ATOM 725 O O . LEU A 1 102 ? -3.989 -17.000 1.683 1.00 73.00 102 LEU A O 1
ATOM 729 N N . VAL A 1 103 ? -5.124 -15.798 3.193 1.00 72.19 103 VAL A N 1
ATOM 730 C CA . VAL A 1 103 ? -5.651 -14.801 2.250 1.00 72.19 103 VAL A CA 1
ATOM 731 C C . VAL A 1 103 ? -4.534 -13.906 1.720 1.00 72.19 103 VAL A C 1
ATOM 733 O O . VAL A 1 103 ? -4.484 -13.668 0.518 1.00 72.19 103 VAL A O 1
ATOM 736 N N . ALA A 1 104 ? -3.611 -13.438 2.562 1.00 70.56 104 ALA A N 1
ATOM 737 C CA . ALA A 1 104 ? -2.484 -12.619 2.117 1.00 70.56 104 ALA A CA 1
ATOM 738 C C . ALA A 1 104 ? -1.567 -13.387 1.153 1.00 70.56 104 ALA A C 1
ATOM 740 O O . ALA A 1 104 ? -1.228 -12.874 0.088 1.00 70.56 104 ALA A O 1
ATOM 741 N N . VAL A 1 105 ? -1.225 -14.632 1.493 1.00 70.56 105 VAL A N 1
ATOM 742 C CA . VAL A 1 105 ? -0.466 -15.553 0.637 1.00 70.56 105 VAL A CA 1
ATOM 743 C C . VAL A 1 105 ? -1.232 -15.822 -0.651 1.00 70.56 105 VAL A C 1
ATOM 745 O O . VAL A 1 105 ? -0.659 -15.726 -1.732 1.00 70.56 105 VAL A O 1
ATOM 748 N N . ARG A 1 106 ? -2.540 -16.081 -0.571 1.00 68.00 106 ARG A N 1
ATOM 749 C CA . ARG A 1 106 ? -3.378 -16.287 -1.752 1.00 68.00 106 ARG A CA 1
ATOM 750 C C . ARG A 1 106 ? -3.396 -15.059 -2.652 1.00 68.00 106 ARG A C 1
ATOM 752 O O . ARG A 1 106 ? -3.233 -15.220 -3.847 1.00 68.00 106 ARG A O 1
ATOM 759 N N . LEU A 1 107 ? -3.556 -13.852 -2.120 1.00 59.31 107 LEU A N 1
ATOM 760 C CA . LEU A 1 107 ? -3.549 -12.623 -2.920 1.00 59.31 107 LEU A CA 1
ATOM 761 C C . LEU A 1 107 ? -2.171 -12.363 -3.549 1.00 59.31 107 LEU A C 1
ATOM 763 O O . LEU A 1 107 ? -2.098 -11.956 -4.706 1.00 59.31 107 LEU A O 1
ATOM 767 N N . LEU A 1 108 ? -1.087 -12.661 -2.826 1.00 59.53 108 LEU A N 1
ATOM 768 C CA . LEU A 1 108 ? 0.282 -12.601 -3.347 1.00 59.53 108 LEU A CA 1
ATOM 769 C C . LEU A 1 108 ? 0.530 -13.625 -4.461 1.00 59.53 108 LEU A C 1
ATOM 771 O O . LEU A 1 108 ? 1.215 -13.314 -5.426 1.00 59.53 108 LEU A O 1
ATOM 775 N N . ILE A 1 109 ? -0.025 -14.830 -4.356 1.00 58.72 109 ILE A N 1
ATOM 776 C CA . ILE A 1 109 ? 0.143 -15.877 -5.371 1.00 58.72 109 ILE A CA 1
ATOM 777 C C . ILE A 1 109 ? -0.790 -15.630 -6.563 1.00 58.72 109 ILE A C 1
ATOM 779 O O . ILE A 1 109 ? -0.362 -15.715 -7.707 1.00 58.72 109 ILE A O 1
ATOM 783 N N . GLN A 1 110 ? -2.056 -15.300 -6.320 1.00 54.00 110 GLN A N 1
ATOM 784 C CA . GLN A 1 110 ? -3.110 -15.268 -7.335 1.00 54.00 110 GLN A CA 1
ATOM 785 C C . 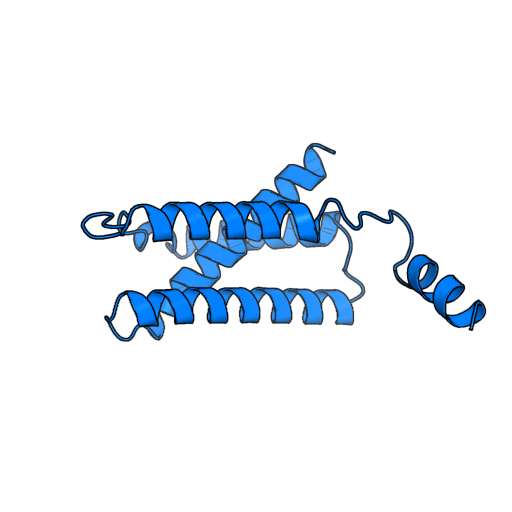GLN A 1 110 ? -2.988 -14.069 -8.282 1.00 54.00 110 GLN A C 1
ATOM 787 O O . GLN A 1 110 ? -3.310 -14.204 -9.457 1.00 54.00 110 GLN A O 1
ATOM 792 N N . VAL A 1 111 ? -2.477 -12.926 -7.814 1.00 55.06 111 VAL A N 1
ATOM 793 C CA . VAL A 1 111 ? -2.191 -11.782 -8.700 1.00 55.06 111 VAL A CA 1
ATOM 794 C C . VAL A 1 111 ? -0.968 -12.047 -9.593 1.00 55.06 111 VAL A C 1
ATOM 796 O O . VAL A 1 111 ? -0.877 -11.465 -10.665 1.00 55.06 111 VAL A O 1
ATOM 799 N N . TRP A 1 112 ? -0.049 -12.940 -9.200 1.00 49.19 112 TRP A N 1
ATOM 800 C CA . TRP A 1 112 ? 1.287 -13.002 -9.814 1.00 49.19 112 TRP A CA 1
ATOM 801 C C . TRP A 1 112 ? 1.624 -14.316 -10.528 1.00 49.19 112 TRP A C 1
ATOM 803 O O . TRP A 1 112 ? 2.320 -14.282 -11.537 1.00 49.19 112 TRP A O 1
ATOM 813 N N . PHE A 1 113 ? 1.115 -15.467 -10.077 1.00 47.25 113 PHE A N 1
ATOM 814 C CA . PHE A 1 113 ? 1.293 -16.744 -10.787 1.00 47.25 113 PHE A CA 1
ATOM 815 C C . PHE A 1 113 ? 0.322 -16.925 -11.959 1.00 47.25 113 PHE A C 1
ATOM 817 O O . PHE A 1 113 ? 0.580 -17.753 -12.826 1.00 47.25 113 PHE A O 1
ATOM 824 N N . LEU A 1 114 ? -0.775 -16.160 -12.007 1.00 47.69 114 LEU A N 1
ATOM 825 C CA . LEU A 1 114 ? -1.808 -16.296 -13.039 1.00 47.69 114 LEU A CA 1
ATOM 826 C C . LEU A 1 114 ? -1.731 -15.272 -14.181 1.00 47.69 114 LEU A C 1
ATOM 828 O O . LEU A 1 114 ? -2.506 -15.414 -15.119 1.00 47.69 114 LEU A O 1
ATOM 832 N N . ALA A 1 115 ? -0.785 -14.322 -14.164 1.00 46.34 115 ALA A N 1
ATOM 833 C CA . ALA A 1 115 ? -0.292 -13.662 -15.381 1.00 46.34 115 ALA A CA 1
ATOM 834 C C . ALA A 1 115 ? 0.914 -12.740 -15.106 1.00 46.34 11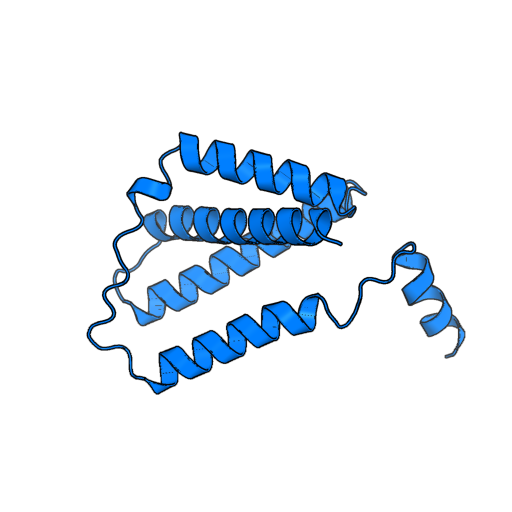5 ALA A C 1
ATOM 836 O O . ALA A 1 115 ? 0.736 -11.600 -14.682 1.00 46.34 115 ALA A O 1
ATOM 837 N N . PRO A 1 116 ? 2.128 -13.130 -15.514 1.00 44.94 116 PRO A N 1
ATOM 838 C CA . PRO A 1 116 ? 3.010 -12.224 -16.212 1.00 44.94 116 PRO A CA 1
ATOM 839 C C . PRO A 1 116 ? 2.999 -12.678 -17.670 1.00 44.94 116 PRO A C 1
ATOM 841 O O . PRO A 1 116 ? 3.932 -13.330 -18.135 1.00 44.94 116 PRO A O 1
ATOM 844 N N . TYR A 1 117 ? 1.910 -12.392 -18.391 1.00 49.44 117 TYR A N 1
ATOM 845 C CA . TYR A 1 117 ? 2.031 -12.350 -19.843 1.00 49.44 117 TYR A CA 1
ATOM 846 C C . TYR A 1 117 ? 2.948 -11.157 -20.119 1.00 49.44 117 TYR A C 1
ATOM 848 O O . TYR A 1 117 ? 2.643 -10.032 -19.730 1.00 49.44 117 TYR A O 1
ATOM 856 N N . HIS A 1 118 ? 4.147 -11.438 -20.622 1.00 50.34 118 HIS A N 1
ATOM 857 C CA . HIS A 1 118 ? 5.187 -10.429 -20.819 1.00 50.34 118 HIS A CA 1
ATOM 858 C C . HIS A 1 118 ? 4.929 -9.532 -22.040 1.00 50.34 118 HIS A C 1
ATOM 860 O O . HIS A 1 118 ? 5.664 -8.564 -22.226 1.00 50.34 118 HIS A O 1
ATOM 866 N N . ASP A 1 119 ? 3.887 -9.829 -22.818 1.00 51.72 119 ASP A N 1
ATOM 867 C CA . ASP A 1 119 ? 3.434 -9.028 -23.952 1.00 51.72 119 ASP A CA 1
ATOM 868 C C . ASP A 1 119 ? 2.292 -8.075 -23.585 1.00 51.72 119 ASP A C 1
ATOM 870 O O . ASP A 1 119 ? 1.670 -8.167 -22.524 1.00 51.72 119 ASP A O 1
ATOM 874 N N . ASP A 1 120 ? 2.032 -7.154 -24.513 1.00 49.97 120 ASP A N 1
ATOM 875 C CA . ASP A 1 120 ? 0.959 -6.168 -24.491 1.00 49.97 120 ASP A CA 1
ATOM 876 C C . ASP A 1 120 ? -0.369 -6.774 -23.996 1.00 49.97 120 ASP A C 1
ATOM 878 O O . ASP A 1 120 ? -0.814 -7.825 -24.466 1.00 49.97 120 ASP A O 1
ATOM 882 N N . VAL A 1 121 ? -1.027 -6.096 -23.053 1.00 55.03 121 VAL A N 1
ATOM 883 C CA . VAL A 1 121 ? -2.310 -6.518 -22.457 1.00 55.03 121 VAL A CA 1
ATOM 884 C C . VAL A 1 121 ? -3.369 -6.730 -23.550 1.00 55.03 121 VAL A C 1
ATOM 886 O O . VAL A 1 121 ? -4.244 -7.590 -23.430 1.00 55.03 121 VAL A O 1
ATOM 889 N N . ILE A 1 122 ? -3.241 -6.004 -24.663 1.00 53.50 122 ILE A N 1
ATOM 890 C CA . ILE A 1 122 ? -4.067 -6.146 -25.864 1.00 53.50 122 ILE A CA 1
ATOM 891 C C . ILE A 1 122 ? -3.848 -7.510 -26.549 1.00 53.50 122 ILE A C 1
ATOM 893 O O . ILE A 1 122 ? -4.813 -8.144 -26.979 1.00 53.50 122 ILE A O 1
ATOM 897 N N . GLY A 1 123 ? -2.612 -8.011 -26.587 1.00 54.72 123 GLY A N 1
ATOM 898 C CA . GLY A 1 123 ? -2.254 -9.300 -27.186 1.00 54.72 123 GLY A CA 1
ATOM 899 C C . GLY A 1 123 ? -2.784 -10.516 -26.420 1.00 54.72 123 GLY A C 1
ATOM 900 O O . GLY A 1 123 ? -3.038 -11.550 -27.029 1.00 54.72 123 GLY A O 1
ATOM 901 N N . TYR A 1 124 ? -3.019 -10.397 -25.110 1.00 53.88 124 TYR A N 1
ATOM 902 C CA . TYR A 1 124 ? -3.620 -11.473 -24.310 1.00 53.88 124 TYR A CA 1
ATOM 903 C C . TYR A 1 124 ? -5.155 -11.523 -24.426 1.00 53.88 124 TYR A C 1
ATOM 905 O O . TYR A 1 124 ? -5.755 -12.596 -24.341 1.00 53.88 124 TYR A O 1
ATOM 913 N N . HIS A 1 125 ? -5.810 -10.375 -24.634 1.00 55.28 125 HIS A N 1
ATOM 914 C CA . HIS A 1 125 ? -7.274 -10.294 -24.693 1.00 55.28 125 HIS A CA 1
ATOM 915 C C . HIS A 1 125 ? -7.860 -10.393 -26.110 1.00 55.28 125 HIS A C 1
ATOM 917 O O . HIS A 1 125 ? -8.985 -10.873 -26.247 1.00 55.28 125 HIS A O 1
ATOM 923 N N . LEU A 1 126 ? -7.125 -10.008 -27.160 1.00 54.06 126 LEU A N 1
ATOM 924 C CA . LEU A 1 126 ? -7.599 -10.103 -28.550 1.00 54.06 126 LEU A CA 1
ATOM 925 C C . LEU A 1 126 ? -7.864 -11.536 -29.053 1.00 54.06 126 LEU A C 1
ATOM 927 O O . LEU A 1 126 ? -8.915 -11.736 -29.663 1.00 54.06 126 LEU A O 1
ATOM 931 N N . PRO A 1 127 ? -7.009 -12.550 -28.792 1.00 55.38 127 PRO A N 1
ATOM 932 C CA . PRO A 1 127 ? -7.262 -13.906 -29.286 1.00 55.38 127 PRO A CA 1
ATOM 933 C C . PRO A 1 127 ? -8.545 -14.489 -28.692 1.00 55.38 127 PRO A C 1
ATOM 935 O O . PRO A 1 127 ? -9.297 -15.185 -29.359 1.00 55.38 127 PRO A O 1
ATOM 938 N N . LYS A 1 128 ? -8.844 -14.126 -27.440 1.00 50.34 128 LYS A N 1
ATOM 939 C CA . LYS A 1 128 ? -9.979 -14.658 -26.687 1.00 50.34 128 LYS A CA 1
ATOM 940 C C . LYS A 1 128 ? -11.336 -14.097 -27.128 1.00 50.34 128 LYS A C 1
ATOM 942 O O . LYS A 1 128 ? -12.357 -14.695 -26.814 1.00 50.34 128 LYS A O 1
ATOM 947 N N . ILE A 1 129 ? -11.346 -12.957 -27.823 1.00 55.41 129 ILE A N 1
ATOM 948 C CA . ILE A 1 129 ? -12.548 -12.357 -28.426 1.00 55.41 129 ILE A CA 1
ATOM 949 C C . ILE A 1 129 ? -12.735 -12.863 -29.864 1.00 55.41 129 ILE A C 1
ATOM 951 O O . ILE A 1 129 ? -13.857 -12.921 -30.340 1.00 55.41 129 ILE A O 1
ATOM 955 N N . ALA A 1 130 ? -11.654 -13.257 -30.545 1.00 54.72 130 ALA A N 1
ATOM 956 C CA . ALA A 1 130 ? -11.710 -13.783 -31.908 1.00 54.72 130 ALA A CA 1
ATOM 957 C C . ALA A 1 130 ? -12.114 -15.272 -31.993 1.00 54.72 130 ALA A C 1
ATOM 959 O O . ALA A 1 130 ? -12.431 -15.750 -33.078 1.00 54.72 130 ALA A O 1
ATOM 960 N N . GLU A 1 131 ? -12.093 -16.005 -30.875 1.00 50.81 131 GLU A N 1
ATOM 961 C CA . GLU A 1 131 ? -12.498 -17.420 -30.789 1.00 50.81 131 GLU A CA 1
ATOM 962 C C . GLU A 1 131 ? -13.988 -17.638 -30.444 1.00 50.81 131 GLU A C 1
ATOM 964 O O . GLU A 1 131 ? -14.415 -18.789 -30.340 1.00 50.81 131 GLU A O 1
ATOM 969 N N . TRP A 1 132 ? -14.778 -16.567 -30.278 1.00 47.03 132 TRP A N 1
ATOM 970 C CA . TRP A 1 132 ? -16.227 -16.622 -30.027 1.00 47.03 132 TRP A CA 1
ATOM 971 C C . TRP A 1 132 ? -17.029 -15.912 -31.116 1.00 47.03 132 TRP A C 1
ATOM 973 O O . TRP A 1 132 ? -16.671 -14.764 -31.461 1.00 47.03 132 TRP A O 1
#

Sequence (132 aa):
MILGALAMIAANVASALGARMLLSRVAVGRQAVDFVLFLLLRLLLLSAVVLVAGSAGGLTAGVLGITGAAAIALLLALGAHRGLRRPDMEGWDRWVLVLGALVAVRLLIQVWFLAPYHDDVIGYHLPKIAEW

pLDDT: mean 73.96, std 13.08, range [44.94, 95.0]